Protein AF-A0A4R9PA52-F1 (afdb_monomer)

Sequence (93 aa):
ADWTIFYWAWWISWAPFVGSFIARISRGRSVREFVIGVVLAPTLLGFFWFSVFGGTAIWMQIFGQADLVQALGNGYETVLFTMFDSMPLPLLL

Radius of gyration: 18.1 Å; Cα contacts (8 Å, |Δi|>4): 36; chains: 1; bounding box: 43×25×42 Å

Structure (mmCIF, N/CA/C/O backbone):
data_AF-A0A4R9PA52-F1
#
_entry.id   AF-A0A4R9PA52-F1
#
loop_
_atom_site.group_PDB
_atom_site.id
_atom_site.type_symbol
_atom_site.label_atom_id
_atom_site.label_alt_id
_atom_site.label_comp_id
_atom_site.label_asym_id
_atom_site.label_entity_id
_atom_site.label_seq_id
_atom_site.pdbx_PDB_ins_code
_atom_site.Cartn_x
_atom_site.Cartn_y
_atom_site.Cartn_z
_atom_site.occupancy
_atom_site.B_iso_or_equiv
_atom_site.auth_seq_id
_atom_site.auth_comp_id
_atom_site.auth_asym_id
_atom_site.auth_atom_id
_atom_site.pdbx_PDB_model_num
ATOM 1 N N . ALA A 1 1 ? 17.652 1.239 8.684 1.00 60.94 1 ALA A N 1
ATOM 2 C CA . ALA A 1 1 ? 16.441 0.785 9.410 1.00 60.94 1 ALA A CA 1
ATOM 3 C C . ALA A 1 1 ? 15.216 1.513 8.849 1.00 60.94 1 ALA A C 1
ATOM 5 O O . ALA A 1 1 ? 14.329 1.930 9.589 1.00 60.94 1 ALA A O 1
ATOM 6 N N . ASP A 1 2 ? 15.181 1.676 7.524 1.00 87.00 2 ASP A N 1
ATOM 7 C CA . ASP A 1 2 ? 14.569 2.875 6.943 1.00 87.00 2 ASP A CA 1
ATOM 8 C C . ASP A 1 2 ? 13.094 2.654 6.628 1.00 87.00 2 ASP A C 1
ATOM 10 O O . ASP A 1 2 ? 12.297 3.561 6.795 1.00 87.00 2 ASP A O 1
ATOM 14 N N . TRP A 1 3 ? 12.705 1.426 6.287 1.00 93.00 3 TRP A N 1
ATOM 15 C CA . TRP A 1 3 ? 11.333 1.099 5.905 1.00 93.00 3 TRP A CA 1
ATOM 16 C C . TRP A 1 3 ? 10.385 1.003 7.100 1.00 93.00 3 TRP A C 1
ATOM 18 O O .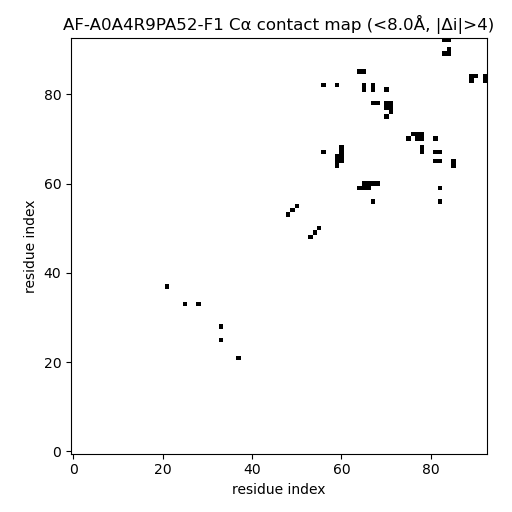 TRP A 1 3 ? 9.420 1.756 7.195 1.00 93.00 3 TRP A O 1
ATOM 28 N N . THR A 1 4 ? 10.649 0.091 8.038 1.00 95.75 4 THR A N 1
ATOM 29 C CA . THR A 1 4 ? 9.690 -0.225 9.107 1.00 95.75 4 THR A CA 1
ATOM 30 C C . THR A 1 4 ? 9.393 0.985 9.988 1.00 95.75 4 THR A C 1
ATOM 32 O O . THR A 1 4 ? 8.229 1.292 10.225 1.00 95.75 4 THR A O 1
ATOM 35 N N . ILE A 1 5 ? 10.427 1.701 10.445 1.00 95.56 5 ILE A N 1
ATOM 36 C CA . ILE A 1 5 ? 10.257 2.868 11.326 1.00 95.56 5 ILE A CA 1
ATOM 37 C C . ILE A 1 5 ? 9.552 4.009 10.584 1.00 95.56 5 ILE A C 1
ATOM 39 O O . ILE A 1 5 ? 8.654 4.629 11.153 1.00 95.56 5 ILE A O 1
ATOM 43 N N . PHE A 1 6 ? 9.902 4.249 9.316 1.00 95.06 6 PHE A N 1
ATOM 44 C CA . PHE A 1 6 ? 9.228 5.246 8.485 1.00 95.06 6 PHE A CA 1
ATOM 45 C C . PHE A 1 6 ? 7.733 4.952 8.352 1.00 95.06 6 PHE A C 1
ATOM 47 O O . PHE A 1 6 ? 6.918 5.828 8.631 1.00 95.06 6 PHE A O 1
ATOM 54 N N . TYR A 1 7 ? 7.359 3.716 8.003 1.00 95.62 7 TYR A N 1
ATOM 55 C CA . TYR A 1 7 ? 5.950 3.347 7.880 1.00 95.62 7 TYR A CA 1
ATOM 56 C C . TYR A 1 7 ? 5.208 3.467 9.212 1.00 95.62 7 TYR A C 1
ATOM 58 O O . TYR A 1 7 ? 4.101 3.996 9.232 1.00 95.62 7 TYR A O 1
ATOM 66 N N . TRP A 1 8 ? 5.805 3.056 10.335 1.00 96.06 8 TRP A N 1
ATOM 67 C CA . TRP A 1 8 ? 5.193 3.264 11.652 1.00 96.06 8 TRP A CA 1
ATOM 68 C C . TRP A 1 8 ? 4.926 4.744 11.939 1.00 96.06 8 TRP A C 1
ATOM 70 O O . TRP A 1 8 ? 3.806 5.101 12.304 1.00 96.06 8 TRP A O 1
ATOM 80 N N . ALA A 1 9 ? 5.925 5.609 11.740 1.00 96.50 9 ALA A N 1
ATOM 81 C CA . ALA A 1 9 ? 5.777 7.046 11.953 1.00 96.50 9 ALA A CA 1
ATOM 82 C C . ALA A 1 9 ? 4.715 7.655 11.022 1.00 96.50 9 ALA A C 1
ATOM 84 O O . ALA A 1 9 ? 3.861 8.427 11.468 1.00 96.50 9 ALA A O 1
ATOM 85 N N . TRP A 1 10 ? 4.722 7.259 9.747 1.00 96.50 10 TRP A N 1
ATOM 86 C CA . TRP A 1 10 ? 3.751 7.706 8.757 1.00 96.50 10 TRP A CA 1
ATOM 87 C C . TRP A 1 10 ? 2.322 7.315 9.154 1.00 96.50 10 TRP A C 1
ATOM 89 O O . TRP A 1 10 ? 1.465 8.194 9.275 1.00 96.50 10 TRP A O 1
ATOM 99 N N . TRP A 1 11 ? 2.061 6.040 9.454 1.00 95.69 11 TRP A N 1
ATOM 100 C CA . TRP A 1 11 ? 0.722 5.588 9.838 1.00 95.69 11 TRP A CA 1
ATOM 101 C C . TRP A 1 11 ? 0.218 6.252 11.121 1.00 95.69 11 TRP A C 1
ATOM 103 O O . TRP A 1 11 ? -0.946 6.649 11.183 1.00 95.69 11 TRP A O 1
ATOM 113 N N . ILE A 1 12 ? 1.088 6.445 12.118 1.00 96.69 12 ILE A N 1
ATOM 114 C CA . ILE A 1 12 ? 0.731 7.136 13.365 1.00 96.69 12 ILE A CA 1
ATOM 115 C C . ILE A 1 12 ? 0.345 8.594 13.088 1.00 96.69 12 ILE A C 1
ATOM 117 O O . ILE A 1 12 ? -0.671 9.057 13.604 1.00 96.69 12 ILE A O 1
ATOM 121 N N . SER A 1 13 ? 1.095 9.307 12.238 1.00 97.00 13 SER A N 1
ATOM 122 C CA . SER A 1 13 ? 0.769 10.697 11.879 1.00 97.00 13 SER A CA 1
ATOM 123 C C . SER A 1 13 ? -0.589 10.840 11.175 1.00 97.00 13 SER A C 1
ATOM 125 O O . SER A 1 13 ? -1.267 11.853 11.340 1.00 97.00 13 SER A O 1
ATOM 127 N N . TRP A 1 14 ? -1.022 9.814 10.436 1.00 96.62 14 TRP A N 1
ATOM 128 C CA . TRP A 1 14 ? -2.301 9.793 9.718 1.00 96.62 14 TRP A CA 1
ATOM 129 C C . TRP A 1 14 ? -3.473 9.259 10.550 1.00 96.62 14 TRP A C 1
ATOM 131 O O . TRP A 1 14 ? -4.634 9.498 10.202 1.00 96.62 14 TRP A O 1
ATOM 141 N N . ALA A 1 15 ? -3.198 8.570 11.660 1.00 95.56 15 ALA A N 1
ATOM 142 C CA . ALA A 1 15 ? -4.214 7.939 12.497 1.00 95.56 15 ALA A CA 1
ATOM 143 C C . ALA A 1 15 ? -5.352 8.887 12.944 1.00 95.56 15 ALA A C 1
ATOM 145 O O . ALA A 1 15 ? -6.508 8.459 12.880 1.00 95.56 15 ALA A O 1
ATOM 146 N N . PRO A 1 16 ? -5.115 10.166 13.322 1.00 95.06 16 PRO A N 1
ATOM 147 C CA . PRO A 1 16 ? -6.199 11.074 13.718 1.00 95.06 16 PRO A CA 1
ATOM 148 C C . PRO A 1 16 ? -7.193 11.366 12.585 1.00 95.06 16 PRO A C 1
ATOM 150 O O . PRO A 1 16 ? -8.409 11.412 12.804 1.00 95.06 16 PRO A O 1
ATOM 153 N N . PHE A 1 17 ? -6.680 11.532 11.363 1.00 95.69 17 PHE A N 1
ATOM 154 C CA . PHE A 1 17 ? -7.488 11.792 10.175 1.00 95.69 17 PHE A CA 1
ATOM 155 C C . PHE A 1 17 ? -8.278 10.544 9.763 1.00 95.69 17 PHE A C 1
ATOM 157 O O . PHE A 1 17 ? -9.507 10.590 9.664 1.00 95.69 17 PHE A O 1
ATOM 164 N N . VAL A 1 18 ? -7.585 9.413 9.597 1.00 96.31 18 VAL A N 1
ATOM 165 C CA . VAL A 1 18 ? -8.192 8.146 9.162 1.00 96.31 18 VAL A CA 1
ATOM 166 C C . VAL A 1 18 ? -9.212 7.651 10.189 1.00 96.31 18 VAL A C 1
ATOM 168 O O . VAL A 1 18 ? -10.329 7.287 9.822 1.00 96.31 18 VAL A O 1
ATOM 171 N N . GLY A 1 19 ? -8.884 7.710 11.482 1.00 94.31 19 GLY A N 1
ATOM 172 C CA . GLY A 1 19 ? -9.789 7.309 12.558 1.00 94.31 19 GLY A CA 1
ATOM 173 C C . GLY A 1 19 ? -11.087 8.119 12.566 1.00 94.31 19 GLY A C 1
ATOM 174 O O . GLY A 1 19 ? -12.174 7.543 12.634 1.00 94.31 19 GLY A O 1
ATOM 175 N N . SER A 1 20 ? -10.993 9.444 12.410 1.00 95.06 20 SER A N 1
ATOM 176 C CA . SER A 1 20 ? -12.169 10.324 12.342 1.00 95.06 20 SER A CA 1
ATOM 177 C C . SER A 1 20 ? -13.049 10.029 11.126 1.00 95.06 20 SER A C 1
ATOM 179 O O . SER A 1 20 ? -14.277 10.021 11.236 1.00 95.06 20 SER A O 1
ATOM 181 N N . PHE A 1 21 ? -12.439 9.773 9.966 1.00 95.50 21 PHE A N 1
ATOM 182 C CA . PHE A 1 21 ? -13.160 9.418 8.746 1.00 95.50 21 PHE A CA 1
ATOM 183 C C . PHE A 1 21 ? -13.925 8.098 8.904 1.00 95.50 21 PHE A C 1
ATOM 185 O O . PHE A 1 21 ? -15.143 8.065 8.716 1.00 95.50 21 PHE A O 1
ATOM 192 N N . ILE A 1 22 ? -13.233 7.033 9.320 1.00 95.25 22 ILE A N 1
ATOM 193 C CA . ILE A 1 22 ? -13.825 5.698 9.468 1.00 95.25 22 ILE A CA 1
ATOM 194 C C . ILE A 1 22 ? -14.938 5.710 10.527 1.00 95.25 22 ILE A C 1
ATOM 196 O O . ILE A 1 22 ? -15.992 5.106 10.316 1.00 95.25 22 ILE A O 1
ATOM 200 N N . ALA A 1 23 ? -14.755 6.430 11.638 1.00 94.75 23 ALA A N 1
ATOM 201 C CA . ALA A 1 23 ? -15.780 6.557 12.672 1.00 94.75 23 ALA A CA 1
ATOM 202 C C . ALA A 1 23 ? -17.080 7.177 12.129 1.00 94.75 23 ALA A C 1
ATOM 204 O O . ALA A 1 23 ? -18.168 6.674 12.412 1.00 94.75 23 ALA A O 1
ATOM 205 N N . ARG A 1 24 ? -16.982 8.227 11.300 1.00 95.25 24 ARG A N 1
ATOM 206 C CA . ARG A 1 24 ? -18.149 8.913 10.714 1.00 95.25 24 ARG A CA 1
ATOM 207 C C . ARG A 1 24 ? -18.950 8.015 9.773 1.00 95.25 24 ARG A C 1
ATOM 209 O O . ARG A 1 24 ? -20.177 8.027 9.832 1.00 95.25 24 ARG A O 1
ATOM 216 N N . ILE A 1 25 ? -18.276 7.221 8.942 1.00 95.56 25 ILE A N 1
ATOM 217 C CA . ILE A 1 25 ? -18.935 6.315 7.984 1.00 95.56 25 ILE A CA 1
ATOM 218 C C . ILE A 1 25 ? -19.421 5.000 8.620 1.00 95.56 25 ILE A C 1
ATOM 220 O O . ILE A 1 25 ? -20.131 4.233 7.976 1.00 95.56 25 ILE A O 1
ATOM 224 N N . SER A 1 26 ? -19.065 4.731 9.881 1.00 96.00 26 SER A N 1
ATOM 225 C CA . SER A 1 26 ? -19.387 3.478 10.584 1.00 96.00 26 SER A CA 1
ATOM 226 C C . SER A 1 26 ? -20.542 3.602 11.586 1.00 96.00 26 SER A C 1
ATOM 228 O O . SER A 1 26 ? -20.708 2.739 12.450 1.00 96.00 26 SER A O 1
ATOM 230 N N . ARG A 1 27 ? -21.357 4.663 11.499 1.00 93.75 27 ARG A N 1
ATOM 231 C CA . ARG A 1 27 ? -22.502 4.878 12.400 1.00 93.75 27 ARG A CA 1
ATOM 232 C C . ARG A 1 27 ? -23.483 3.699 12.333 1.00 93.75 27 ARG A C 1
ATOM 234 O O . ARG A 1 27 ? -23.919 3.315 11.255 1.00 93.75 27 ARG A O 1
ATOM 241 N N . GLY A 1 28 ? -23.857 3.163 13.497 1.00 94.31 28 GLY A N 1
ATOM 242 C CA . GLY A 1 28 ? -24.817 2.058 13.616 1.00 94.31 28 GLY A CA 1
ATOM 243 C C . GLY A 1 28 ? -24.214 0.652 13.514 1.00 94.31 28 GLY A C 1
ATOM 244 O O . GLY A 1 28 ? -24.961 -0.314 13.623 1.00 94.31 28 GLY A O 1
ATOM 245 N N . ARG A 1 29 ? -22.889 0.521 13.345 1.00 95.94 29 ARG A N 1
ATOM 246 C CA . ARG A 1 29 ? -22.188 -0.773 13.381 1.00 95.94 29 ARG A CA 1
ATOM 247 C C . ARG A 1 29 ? -21.830 -1.172 14.810 1.00 95.94 29 ARG A C 1
ATOM 249 O O . ARG A 1 29 ? -21.496 -0.320 15.634 1.00 95.94 29 ARG A O 1
ATOM 256 N N . SER A 1 30 ? -21.833 -2.470 15.092 1.00 97.31 30 SER A N 1
ATOM 257 C CA . SER A 1 30 ? -21.233 -3.005 16.314 1.00 97.31 30 SER A CA 1
ATOM 258 C C . SER A 1 30 ? -19.708 -2.845 16.287 1.00 97.31 30 SER A C 1
ATOM 260 O O . SER A 1 30 ? -19.082 -2.783 15.227 1.00 97.31 30 SER A O 1
ATOM 262 N N . VAL A 1 31 ? -19.080 -2.846 17.467 1.00 96.00 31 VAL A N 1
ATOM 263 C CA . VAL A 1 31 ? -17.611 -2.776 17.587 1.00 96.00 31 VAL A CA 1
ATOM 264 C C . VAL A 1 31 ? -16.937 -3.925 16.829 1.00 96.00 31 VAL A C 1
ATOM 266 O O . VAL A 1 31 ? -15.903 -3.728 16.198 1.00 96.00 31 VAL A O 1
ATOM 269 N N . ARG A 1 32 ? -17.542 -5.120 16.835 1.00 96.31 32 ARG A N 1
ATOM 270 C CA . ARG A 1 32 ? -17.010 -6.287 16.121 1.00 96.31 32 ARG A CA 1
ATOM 271 C C . ARG A 1 32 ? -17.007 -6.070 14.608 1.00 96.31 32 ARG A C 1
ATOM 273 O O . ARG A 1 32 ? -15.983 -6.296 13.972 1.00 96.31 32 ARG A O 1
ATOM 280 N N . GLU A 1 33 ? -18.123 -5.617 14.040 1.00 96.38 33 GLU A N 1
ATOM 281 C CA . GLU A 1 33 ? -18.228 -5.330 12.601 1.00 96.38 33 GLU A CA 1
ATOM 282 C C . GLU A 1 33 ? -17.290 -4.197 12.184 1.00 96.38 33 GLU A C 1
ATOM 284 O O . GLU A 1 33 ? -16.676 -4.265 11.121 1.00 96.38 33 GLU A O 1
ATOM 289 N N . PHE A 1 34 ? -17.146 -3.177 13.036 1.00 95.62 34 PHE A N 1
ATOM 290 C CA . PHE A 1 34 ? -16.195 -2.092 12.829 1.00 95.62 34 PHE A CA 1
ATOM 291 C C . PHE A 1 34 ? -14.760 -2.621 12.732 1.00 95.62 34 PHE A C 1
ATOM 293 O O . PHE A 1 34 ? -14.106 -2.399 11.717 1.00 95.62 34 PHE A O 1
ATOM 300 N N . VAL A 1 35 ? -14.285 -3.363 13.737 1.00 96.12 35 VAL A N 1
ATOM 301 C CA . VAL A 1 35 ? -12.901 -3.866 13.767 1.00 96.12 35 VAL A CA 1
ATOM 302 C C . VAL A 1 35 ? -12.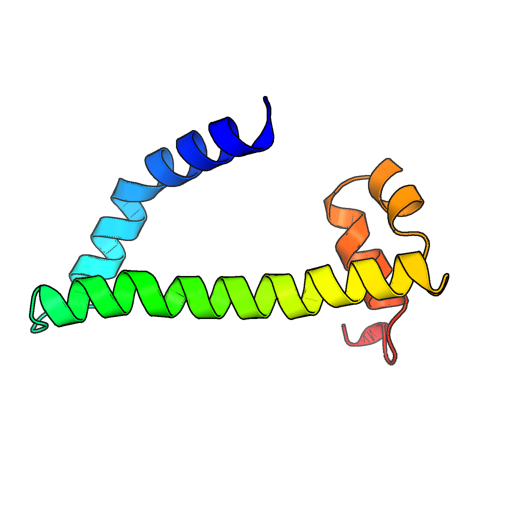625 -4.797 12.587 1.00 96.12 35 VAL A C 1
ATOM 304 O O . VAL A 1 35 ? -11.620 -4.634 11.901 1.00 96.12 35 VAL A O 1
ATOM 307 N N . ILE A 1 36 ? -13.533 -5.737 12.306 1.00 97.25 36 ILE A N 1
ATOM 308 C CA . ILE A 1 36 ? -13.373 -6.674 11.188 1.00 97.25 36 ILE A CA 1
ATOM 309 C C . ILE A 1 36 ? -13.324 -5.921 9.855 1.00 97.25 36 ILE A C 1
ATOM 311 O O . ILE A 1 36 ? -12.444 -6.188 9.041 1.00 97.25 36 ILE A O 1
ATOM 315 N N . GLY A 1 37 ? -14.225 -4.959 9.638 1.00 95.00 37 GLY A N 1
ATOM 316 C CA . GLY A 1 37 ? -14.261 -4.181 8.401 1.00 95.00 37 GLY A CA 1
ATOM 317 C C . GLY A 1 37 ? -13.012 -3.321 8.200 1.00 95.00 37 GLY A C 1
ATOM 318 O O . GLY A 1 37 ? -12.467 -3.286 7.101 1.00 95.00 37 GLY A O 1
ATOM 319 N N . VAL A 1 38 ? -12.537 -2.663 9.262 1.00 95.94 38 VAL A N 1
ATOM 320 C CA . VAL A 1 38 ? -11.359 -1.778 9.224 1.00 95.94 38 VAL A CA 1
ATOM 321 C C . VAL A 1 38 ? -10.060 -2.545 9.026 1.00 95.94 38 VAL A C 1
ATOM 323 O O . VAL A 1 38 ? -9.127 -1.993 8.460 1.00 95.94 38 VAL A O 1
ATOM 326 N N . VAL A 1 39 ? -9.986 -3.803 9.458 1.00 96.25 39 VAL A N 1
ATOM 327 C CA . VAL A 1 39 ? -8.808 -4.642 9.218 1.00 96.25 39 VAL A CA 1
ATOM 328 C C .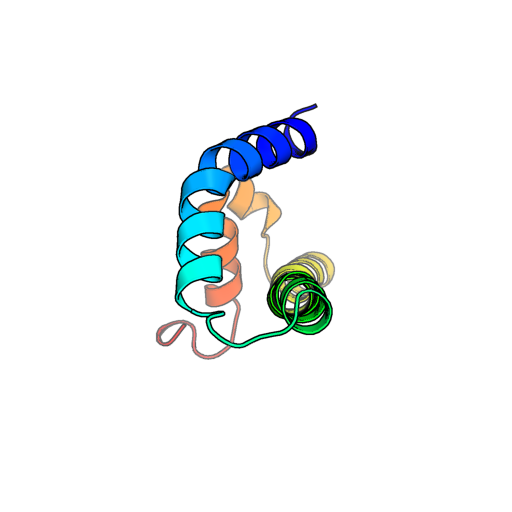 VAL A 1 39 ? -8.902 -5.314 7.851 1.00 96.25 39 VAL A C 1
ATOM 330 O O . VAL A 1 39 ? -8.035 -5.117 7.008 1.00 96.25 39 VAL A O 1
ATOM 333 N N . LEU A 1 40 ? -9.968 -6.075 7.586 1.00 97.38 40 LEU A N 1
ATOM 334 C CA . LEU A 1 40 ? -10.023 -6.931 6.400 1.00 97.38 40 LEU A CA 1
ATOM 335 C C . LEU A 1 40 ? -10.075 -6.147 5.090 1.00 97.3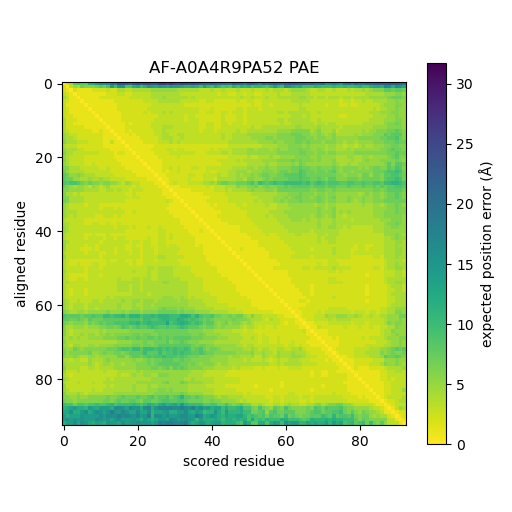8 40 LEU A C 1
ATOM 337 O O . LEU A 1 40 ? -9.378 -6.517 4.150 1.00 97.38 40 LEU A O 1
ATOM 341 N N . ALA A 1 41 ? -10.871 -5.078 5.004 1.00 95.88 41 ALA A N 1
ATOM 342 C CA . ALA A 1 41 ? -11.033 -4.351 3.746 1.00 95.88 41 ALA A CA 1
ATOM 343 C C . ALA A 1 41 ? -9.709 -3.752 3.222 1.00 95.88 41 ALA A C 1
ATOM 345 O O . ALA A 1 41 ? -9.339 -4.062 2.086 1.00 95.88 41 ALA A O 1
ATOM 346 N N . PRO A 1 42 ? -8.948 -2.954 4.002 1.00 95.50 42 PRO A N 1
ATOM 347 C CA . PRO A 1 42 ? -7.668 -2.433 3.528 1.00 95.50 42 PRO A CA 1
ATOM 348 C C . PRO A 1 42 ? -6.593 -3.516 3.410 1.00 95.50 42 PRO A C 1
ATOM 350 O O . PRO A 1 42 ? -5.757 -3.416 2.517 1.00 95.50 42 PRO A O 1
ATOM 353 N N . THR A 1 43 ? -6.611 -4.568 4.239 1.00 97.19 43 THR A N 1
ATOM 354 C CA . THR A 1 43 ? -5.666 -5.685 4.083 1.00 97.19 43 THR A CA 1
ATOM 355 C C . THR A 1 43 ? -5.869 -6.411 2.758 1.00 97.19 43 THR A C 1
ATOM 357 O O . THR A 1 43 ? -4.889 -6.675 2.071 1.00 97.19 43 THR A O 1
ATOM 360 N N . LEU A 1 44 ? -7.111 -6.702 2.365 1.00 98.12 44 LEU A N 1
ATOM 361 C CA . LEU A 1 44 ? -7.403 -7.353 1.084 1.00 98.12 44 LEU A CA 1
ATOM 362 C C . LEU A 1 44 ? -7.045 -6.457 -0.102 1.00 98.12 44 LEU A C 1
ATOM 364 O O . LEU A 1 44 ? -6.462 -6.937 -1.072 1.00 98.12 44 LEU A O 1
ATOM 368 N N . LEU A 1 45 ? -7.344 -5.159 -0.006 1.00 97.62 45 LEU A N 1
ATOM 369 C CA . LEU A 1 45 ? -6.954 -4.189 -1.026 1.00 97.62 45 LEU A CA 1
ATOM 370 C C . LEU A 1 45 ? -5.428 -4.123 -1.175 1.00 97.62 45 LEU A C 1
ATOM 372 O O . LEU A 1 45 ? -4.916 -4.213 -2.287 1.00 97.62 45 LEU A O 1
ATOM 376 N N . GLY A 1 46 ? -4.705 -4.006 -0.058 1.00 97.12 46 GLY A N 1
ATOM 377 C CA . GLY A 1 46 ? -3.244 -3.984 -0.043 1.00 97.12 46 GLY A CA 1
ATOM 378 C C . GLY A 1 46 ? -2.649 -5.286 -0.569 1.00 97.12 46 GLY A C 1
ATOM 379 O O . GLY A 1 46 ? -1.745 -5.249 -1.396 1.00 97.12 46 GLY A O 1
ATOM 380 N N . PHE A 1 47 ? -3.192 -6.433 -0.155 1.00 97.88 47 PHE A N 1
ATOM 381 C CA . PHE A 1 47 ? -2.791 -7.744 -0.659 1.00 97.88 47 PHE A CA 1
ATOM 382 C C . PHE A 1 47 ? -2.926 -7.808 -2.180 1.00 97.88 47 PHE A C 1
ATOM 384 O O . PHE A 1 47 ? -1.947 -8.091 -2.863 1.00 97.88 47 PHE A O 1
ATOM 391 N N . PHE A 1 48 ? -4.100 -7.469 -2.719 1.00 98.25 48 PHE A N 1
ATOM 392 C CA . PHE A 1 48 ? -4.323 -7.481 -4.162 1.00 98.25 48 PHE A CA 1
ATOM 393 C C . PHE A 1 48 ? -3.373 -6.523 -4.889 1.00 98.25 48 PHE A C 1
ATOM 395 O O . PHE A 1 48 ? -2.747 -6.912 -5.871 1.00 98.25 48 PHE A O 1
ATOM 402 N N . TRP A 1 49 ? -3.203 -5.302 -4.376 1.00 97.69 49 TRP A N 1
ATOM 403 C CA . TRP A 1 49 ? -2.296 -4.314 -4.954 1.00 97.69 49 TRP A CA 1
ATOM 404 C C . TRP A 1 49 ? -0.847 -4.820 -5.007 1.00 97.69 49 TRP A C 1
ATOM 406 O O . TRP A 1 49 ? -0.240 -4.873 -6.075 1.00 97.69 49 TRP A O 1
ATOM 416 N N . PHE A 1 50 ? -0.286 -5.258 -3.878 1.00 97.06 50 PHE A N 1
ATOM 417 C CA . PHE A 1 50 ? 1.096 -5.738 -3.836 1.00 97.06 50 PHE A CA 1
ATOM 418 C C . PHE A 1 50 ? 1.297 -7.026 -4.637 1.00 97.06 50 PHE A C 1
ATOM 420 O O . PHE A 1 50 ? 2.324 -7.170 -5.298 1.00 97.06 50 PHE A O 1
ATOM 427 N N . SER A 1 51 ? 0.331 -7.946 -4.624 1.00 97.75 51 SER A N 1
ATOM 428 C CA . SER A 1 51 ? 0.414 -9.179 -5.409 1.00 97.75 51 SER A CA 1
ATOM 429 C C . SER A 1 51 ? 0.365 -8.915 -6.910 1.00 97.75 51 SER A C 1
ATOM 431 O O . SER A 1 51 ? 1.149 -9.512 -7.642 1.00 97.75 51 SER A O 1
ATOM 433 N N . VAL A 1 52 ? -0.509 -8.019 -7.375 1.00 96.75 52 VAL A N 1
ATOM 434 C CA . VAL A 1 52 ? -0.628 -7.705 -8.804 1.00 96.75 52 VAL A CA 1
ATOM 435 C C . VAL A 1 52 ? 0.559 -6.873 -9.275 1.00 96.75 52 VAL A C 1
ATOM 437 O O . VAL A 1 52 ? 1.302 -7.325 -10.141 1.00 96.75 52 VAL A O 1
ATOM 440 N N . PHE A 1 53 ? 0.786 -5.689 -8.703 1.00 95.19 53 PHE A N 1
ATOM 441 C CA . PHE A 1 53 ? 1.826 -4.781 -9.197 1.00 95.19 53 PHE A CA 1
ATOM 442 C C . PHE A 1 53 ? 3.225 -5.265 -8.822 1.00 95.19 53 PHE A C 1
ATOM 444 O O . PHE A 1 53 ? 4.091 -5.384 -9.685 1.00 95.19 53 PHE A O 1
ATOM 451 N N . GLY A 1 54 ? 3.438 -5.617 -7.553 1.00 95.50 54 GLY A N 1
ATOM 452 C CA . GLY A 1 54 ? 4.726 -6.128 -7.085 1.00 95.50 54 GLY A CA 1
ATOM 453 C C . GLY A 1 54 ? 5.076 -7.474 -7.715 1.00 95.50 54 GLY A C 1
ATOM 454 O O . GLY A 1 54 ? 6.202 -7.663 -8.167 1.00 95.50 54 GLY A O 1
ATOM 455 N N . GLY A 1 55 ? 4.106 -8.388 -7.818 1.00 96.31 55 GLY A N 1
ATOM 456 C CA . GLY A 1 55 ? 4.307 -9.672 -8.493 1.00 96.31 55 GLY A CA 1
ATOM 457 C C . GLY A 1 55 ? 4.635 -9.513 -9.977 1.00 96.31 55 GLY A C 1
ATOM 458 O O . GLY A 1 55 ? 5.567 -10.152 -10.463 1.00 96.31 55 GLY A O 1
ATOM 459 N N . THR A 1 56 ? 3.932 -8.623 -10.685 1.00 95.69 56 THR A N 1
ATOM 460 C CA . THR A 1 56 ? 4.203 -8.363 -12.107 1.00 95.69 56 THR A CA 1
ATOM 461 C C . THR A 1 56 ? 5.567 -7.714 -12.316 1.00 95.69 56 THR A C 1
ATOM 463 O O . THR A 1 56 ? 6.319 -8.166 -13.173 1.00 95.69 56 THR A O 1
ATOM 466 N N . ALA A 1 57 ? 5.925 -6.715 -11.506 1.00 95.38 57 ALA A N 1
ATOM 467 C CA . ALA A 1 57 ? 7.237 -6.075 -11.558 1.00 95.38 57 ALA A CA 1
ATOM 468 C C . ALA A 1 57 ? 8.376 -7.088 -11.340 1.00 95.38 57 ALA A C 1
ATOM 470 O O . ALA A 1 57 ? 9.330 -7.144 -12.115 1.00 95.38 57 ALA A O 1
ATOM 471 N N . ILE A 1 58 ? 8.247 -7.949 -10.324 1.00 96.00 58 ILE A N 1
ATOM 472 C CA . ILE A 1 58 ? 9.211 -9.025 -10.057 1.00 96.00 58 ILE A CA 1
ATOM 473 C C . ILE A 1 58 ? 9.301 -9.982 -11.250 1.00 96.00 58 ILE A C 1
ATOM 475 O O . ILE A 1 58 ? 10.399 -10.327 -11.680 1.00 96.00 58 ILE A O 1
ATOM 479 N N . TRP A 1 59 ? 8.160 -10.399 -11.800 1.00 96.19 59 TRP A N 1
ATOM 480 C CA . TRP A 1 59 ? 8.118 -11.300 -12.948 1.00 96.19 59 TRP A CA 1
ATOM 481 C C . TRP A 1 59 ? 8.804 -10.677 -14.177 1.00 96.19 59 TRP A C 1
ATOM 483 O O . TRP A 1 59 ? 9.676 -11.307 -14.771 1.00 96.19 59 TRP A O 1
ATOM 493 N N . MET A 1 60 ? 8.510 -9.4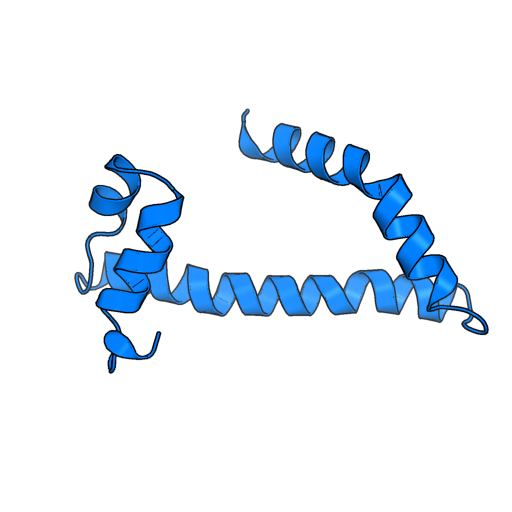15 -14.502 1.00 95.56 60 MET A N 1
ATOM 494 C CA . MET A 1 60 ? 9.129 -8.701 -15.626 1.00 95.56 60 MET A CA 1
ATOM 495 C C . MET A 1 60 ? 10.649 -8.579 -15.484 1.00 95.56 60 MET A C 1
ATOM 497 O O . MET A 1 60 ? 11.363 -8.800 -16.462 1.00 95.56 60 MET A O 1
ATOM 501 N N . GLN A 1 61 ? 11.144 -8.290 -14.276 1.00 95.50 61 GLN A N 1
ATOM 502 C CA . GLN A 1 61 ? 12.581 -8.231 -14.001 1.00 95.50 61 GLN A CA 1
ATOM 503 C C . GLN A 1 61 ? 13.246 -9.607 -14.155 1.00 95.50 61 GLN A C 1
ATOM 505 O O . GLN A 1 61 ? 14.310 -9.715 -14.760 1.00 95.50 61 GLN A O 1
ATOM 510 N N . ILE A 1 62 ? 12.638 -10.664 -13.604 1.00 96.69 62 ILE A N 1
ATOM 511 C CA . ILE A 1 62 ? 13.210 -12.022 -13.614 1.00 96.69 62 ILE A CA 1
ATOM 512 C C . ILE A 1 62 ? 13.286 -12.584 -15.035 1.00 96.69 62 ILE A C 1
ATOM 514 O O . ILE A 1 62 ? 14.280 -13.214 -15.392 1.00 96.69 62 ILE A O 1
ATOM 518 N N . PHE A 1 63 ? 12.249 -12.366 -15.844 1.00 95.81 63 PHE A N 1
ATOM 519 C CA . PHE A 1 63 ? 12.174 -12.881 -17.213 1.00 95.81 63 PHE A CA 1
ATOM 520 C C . PHE A 1 63 ? 12.747 -11.916 -18.264 1.00 95.81 63 PHE A C 1
ATOM 522 O O . PHE A 1 63 ? 12.692 -12.214 -19.455 1.00 95.81 63 PHE A O 1
ATOM 529 N N . GLY A 1 64 ? 13.329 -10.788 -17.841 1.00 91.12 64 GLY A N 1
ATOM 530 C CA . GLY A 1 64 ? 14.030 -9.849 -18.721 1.00 91.12 64 GLY A CA 1
ATOM 531 C C . GLY A 1 64 ? 13.121 -9.035 -19.646 1.00 91.12 64 GLY A C 1
ATOM 532 O O . GLY A 1 64 ? 13.584 -8.550 -20.673 1.00 91.12 64 GLY A O 1
ATOM 533 N N . GLN A 1 65 ? 11.837 -8.888 -19.306 1.00 91.94 65 GLN A N 1
ATOM 534 C CA . GLN A 1 65 ? 10.892 -8.070 -20.074 1.00 91.94 65 GLN A CA 1
ATOM 535 C C . GLN A 1 65 ? 11.095 -6.564 -19.838 1.00 91.94 65 GLN A C 1
ATOM 537 O O . GLN A 1 65 ? 10.839 -5.769 -20.738 1.00 91.94 65 GLN A O 1
ATOM 542 N N . ALA A 1 66 ? 11.567 -6.174 -18.651 1.00 92.12 66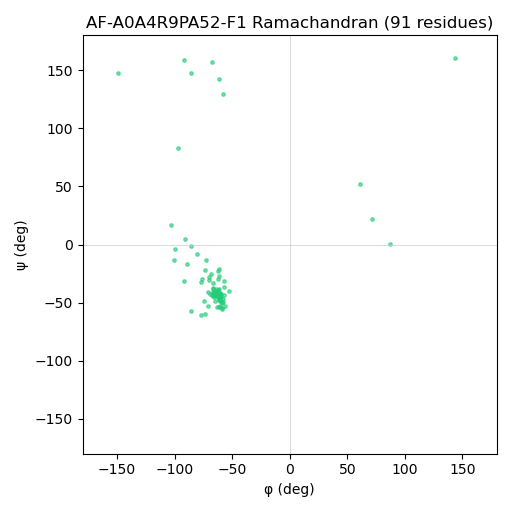 ALA A N 1
ATOM 543 C CA . ALA A 1 66 ? 11.921 -4.797 -18.311 1.00 92.12 66 ALA A CA 1
ATOM 544 C C . ALA A 1 66 ? 13.068 -4.771 -17.289 1.00 92.12 66 ALA A C 1
ATOM 546 O O . ALA A 1 66 ? 13.141 -5.649 -16.428 1.00 92.12 66 ALA A O 1
ATOM 547 N N . ASP A 1 67 ? 13.933 -3.752 -17.356 1.00 93.38 67 ASP A N 1
ATOM 548 C CA . ASP A 1 67 ? 14.967 -3.502 -16.341 1.00 93.38 67 ASP A CA 1
ATOM 549 C C . ASP A 1 67 ? 14.495 -2.440 -15.337 1.00 93.38 67 ASP A C 1
ATOM 551 O O . ASP A 1 67 ? 14.771 -1.242 -15.433 1.00 93.38 67 ASP A O 1
ATOM 555 N N . LEU A 1 68 ? 13.733 -2.905 -14.353 1.00 94.19 68 LEU A N 1
ATOM 556 C CA . LEU A 1 68 ? 13.170 -2.083 -13.288 1.00 94.19 68 LEU A CA 1
ATOM 557 C C . LEU A 1 68 ? 14.226 -1.655 -12.261 1.00 94.19 68 LEU A C 1
ATOM 559 O O . LEU A 1 68 ? 14.041 -0.649 -11.577 1.00 94.19 68 LEU A O 1
ATOM 563 N N . VAL A 1 69 ? 15.344 -2.381 -12.160 1.00 93.62 69 VAL A N 1
ATOM 564 C CA . VAL A 1 69 ? 16.475 -1.992 -11.301 1.00 93.62 69 VAL A CA 1
ATOM 565 C C . VAL A 1 69 ? 17.190 -0.782 -11.890 1.00 93.62 69 VAL A C 1
ATOM 567 O O . VAL A 1 69 ? 17.531 0.145 -11.156 1.00 93.62 69 VAL A O 1
ATOM 570 N N . GLN A 1 70 ? 17.371 -0.748 -13.212 1.00 93.69 70 GLN A N 1
ATOM 571 C CA . GLN A 1 70 ? 17.877 0.446 -13.880 1.00 93.69 70 GLN A CA 1
ATOM 572 C C . GLN A 1 70 ? 16.914 1.627 -13.713 1.00 93.69 70 GLN A C 1
ATOM 574 O O . GLN A 1 70 ? 17.361 2.728 -13.388 1.00 93.69 70 GLN A O 1
ATOM 579 N N . ALA A 1 71 ? 15.603 1.405 -13.875 1.00 93.31 71 ALA A N 1
ATOM 580 C CA . ALA A 1 71 ? 14.598 2.446 -13.661 1.00 93.31 71 ALA A CA 1
ATOM 581 C C . ALA A 1 71 ? 14.671 3.032 -12.243 1.00 93.31 71 ALA A C 1
ATOM 583 O O . ALA A 1 71 ? 14.670 4.255 -12.095 1.00 93.31 71 ALA A O 1
ATOM 584 N N . LEU A 1 72 ? 14.834 2.176 -11.225 1.00 93.12 72 LEU A N 1
ATOM 585 C CA . LEU A 1 72 ? 14.982 2.573 -9.822 1.00 93.12 72 LEU A CA 1
ATOM 586 C C . LEU A 1 72 ? 16.163 3.530 -9.590 1.00 93.12 72 LEU A C 1
ATOM 588 O O . LEU A 1 72 ? 16.089 4.403 -8.725 1.00 93.12 72 LEU A O 1
ATOM 592 N N . GLY A 1 73 ? 17.236 3.413 -10.381 1.00 93.06 73 GLY A N 1
ATOM 593 C CA . GLY A 1 73 ? 18.375 4.335 -10.338 1.00 93.06 73 GLY A CA 1
ATOM 594 C C . GLY A 1 73 ? 18.011 5.789 -10.668 1.00 93.06 73 GLY A C 1
ATOM 595 O O . GLY A 1 73 ? 18.729 6.700 -10.261 1.00 93.06 73 GLY A O 1
ATOM 596 N N . ASN A 1 74 ? 16.883 6.006 -11.351 1.00 92.88 74 ASN A N 1
ATOM 597 C CA . ASN A 1 74 ? 16.361 7.323 -11.714 1.00 92.88 74 ASN A CA 1
ATOM 598 C C . ASN A 1 74 ? 15.247 7.826 -10.774 1.00 92.88 74 ASN A C 1
ATOM 600 O O . ASN A 1 74 ? 14.783 8.947 -10.958 1.00 92.88 74 ASN A O 1
ATOM 604 N N . GLY A 1 75 ? 14.809 7.024 -9.795 1.00 92.62 75 GLY A N 1
ATOM 605 C CA . GLY A 1 75 ? 13.716 7.357 -8.873 1.00 92.62 75 GLY A CA 1
ATOM 606 C C . GLY A 1 75 ? 12.852 6.143 -8.518 1.00 92.62 75 GLY A C 1
ATOM 607 O O . GLY A 1 75 ? 12.849 5.141 -9.222 1.00 92.62 75 GLY A O 1
ATOM 608 N N . TYR A 1 76 ? 12.093 6.209 -7.423 1.00 89.88 76 TYR A N 1
ATOM 609 C CA . TYR A 1 76 ? 11.160 5.123 -7.069 1.00 89.88 76 TYR A CA 1
ATOM 610 C C . TYR A 1 76 ? 9.895 5.165 -7.934 1.00 89.88 76 TYR A C 1
ATOM 612 O O . TYR A 1 76 ? 9.294 4.140 -8.244 1.00 89.88 76 TYR A O 1
ATOM 620 N N . GLU A 1 77 ? 9.493 6.366 -8.329 1.00 90.06 77 GLU A N 1
ATOM 621 C CA . GLU A 1 77 ? 8.327 6.664 -9.144 1.00 90.06 77 GLU A CA 1
ATOM 622 C C . GLU A 1 77 ? 8.453 6.135 -10.578 1.00 90.06 77 GLU A C 1
ATOM 624 O O . GLU A 1 77 ? 7.463 5.685 -11.151 1.00 90.06 77 GLU A O 1
ATOM 629 N N . THR A 1 78 ? 9.665 6.113 -11.140 1.00 93.19 78 THR A N 1
ATOM 630 C CA . THR A 1 78 ? 9.941 5.6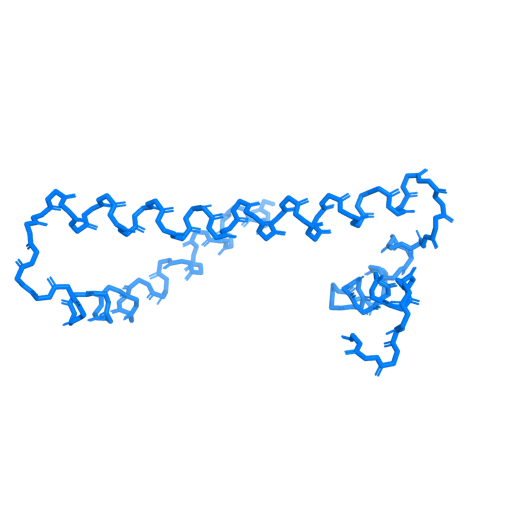76 -12.521 1.00 93.19 78 THR A CA 1
ATOM 631 C C . THR A 1 78 ? 9.711 4.179 -12.720 1.00 93.19 78 THR A C 1
ATOM 633 O O . THR A 1 78 ? 9.401 3.748 -13.830 1.00 93.19 78 THR A O 1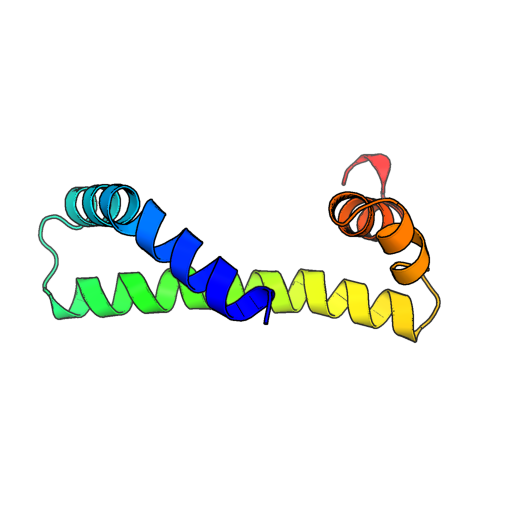
ATOM 636 N N . VAL A 1 79 ? 9.821 3.381 -11.653 1.00 94.62 79 VAL A N 1
ATOM 637 C CA . VAL A 1 79 ? 9.641 1.923 -11.683 1.00 94.62 79 VAL A CA 1
ATOM 638 C C . VAL A 1 79 ? 8.231 1.554 -12.138 1.00 94.62 79 VAL A C 1
ATOM 640 O O . VAL A 1 79 ? 8.066 0.655 -12.960 1.00 94.62 79 VAL A O 1
ATOM 643 N N . LEU A 1 80 ? 7.215 2.267 -11.642 1.00 93.00 80 LEU A N 1
ATOM 644 C CA . LEU A 1 80 ? 5.823 1.991 -11.990 1.00 93.00 80 LEU A CA 1
ATOM 645 C C . LEU A 1 80 ? 5.526 2.353 -13.452 1.00 93.00 80 LEU A C 1
ATOM 647 O O . LEU A 1 80 ? 4.892 1.573 -14.155 1.00 93.00 80 LEU A O 1
ATOM 651 N N . PHE A 1 81 ? 6.032 3.494 -13.926 1.00 91.69 81 PHE A N 1
ATOM 652 C CA . PHE A 1 81 ? 5.864 3.902 -15.324 1.00 91.69 81 PHE A CA 1
ATOM 653 C C . PHE A 1 81 ? 6.590 2.956 -16.282 1.00 91.69 81 PHE A C 1
ATOM 655 O O . PHE A 1 81 ? 5.999 2.493 -17.248 1.00 91.69 81 PHE A O 1
ATOM 662 N N . THR A 1 82 ? 7.824 2.563 -15.954 1.00 93.31 82 THR A N 1
ATOM 663 C CA . THR A 1 82 ? 8.591 1.598 -16.762 1.00 93.31 82 THR A CA 1
ATOM 664 C C . THR A 1 82 ? 7.886 0.239 -16.830 1.00 93.31 82 THR A C 1
ATOM 666 O O . THR A 1 82 ? 7.864 -0.407 -17.877 1.00 93.31 82 THR A O 1
ATOM 669 N N . MET A 1 83 ? 7.270 -0.197 -15.724 1.00 93.75 83 MET A N 1
ATOM 670 C CA . MET A 1 83 ? 6.434 -1.397 -15.710 1.00 93.75 83 MET A CA 1
ATOM 671 C C . MET A 1 83 ? 5.258 -1.255 -16.691 1.00 93.75 83 MET A C 1
ATOM 673 O O . MET A 1 83 ? 5.046 -2.167 -17.489 1.00 93.75 83 MET A O 1
ATOM 677 N N . PHE A 1 84 ? 4.520 -0.140 -16.673 1.00 93.12 84 PHE A N 1
ATOM 678 C CA . PHE A 1 84 ? 3.391 0.081 -17.588 1.00 93.12 84 PHE A CA 1
ATOM 679 C C . PHE A 1 84 ? 3.810 0.209 -19.054 1.00 93.12 84 PHE A C 1
ATOM 681 O O . PHE A 1 84 ? 3.168 -0.393 -19.912 1.00 93.12 84 PHE A O 1
ATOM 688 N N . ASP A 1 85 ? 4.930 0.867 -19.347 1.00 91.94 85 ASP A N 1
ATOM 689 C CA . ASP A 1 85 ? 5.471 0.969 -20.708 1.00 91.94 85 ASP A CA 1
ATOM 690 C C . ASP A 1 85 ? 5.829 -0.403 -21.305 1.00 91.94 85 ASP A C 1
ATOM 692 O O . ASP A 1 85 ? 5.789 -0.600 -22.521 1.00 91.94 85 ASP A O 1
ATOM 696 N N . SER A 1 86 ? 6.148 -1.379 -20.449 1.00 90.56 86 SER A N 1
ATOM 697 C CA . SER A 1 86 ? 6.448 -2.758 -20.853 1.00 90.56 86 SER A CA 1
ATOM 698 C C . SER A 1 86 ? 5.210 -3.662 -20.993 1.00 90.56 86 SER A C 1
ATOM 700 O O . SER A 1 86 ? 5.340 -4.843 -21.339 1.00 90.56 86 SER A O 1
ATOM 702 N N . MET A 1 87 ? 4.009 -3.135 -20.726 1.00 91.12 87 MET A N 1
ATOM 703 C CA . MET A 1 87 ? 2.728 -3.826 -20.898 1.00 91.12 87 MET A CA 1
ATOM 704 C C . MET A 1 87 ? 2.120 -3.585 -22.287 1.00 91.12 87 MET A C 1
ATOM 706 O O . MET A 1 87 ? 2.449 -2.610 -22.962 1.00 91.12 87 MET A O 1
ATOM 710 N N . PRO A 1 88 ? 1.203 -4.456 -22.751 1.00 88.12 88 PRO A N 1
ATOM 711 C CA . PRO A 1 88 ? 0.432 -4.171 -23.956 1.00 88.12 88 PRO A CA 1
ATOM 712 C C . PRO A 1 88 ? -0.425 -2.908 -23.777 1.00 88.12 88 PRO A C 1
ATOM 714 O O . PRO A 1 88 ? -1.031 -2.713 -22.728 1.00 88.12 88 PRO A O 1
ATOM 717 N N . LEU A 1 89 ? -0.542 -2.109 -24.845 1.00 87.38 89 LEU A N 1
ATOM 718 C CA . LEU A 1 89 ? -1.285 -0.836 -24.885 1.00 87.38 89 LEU A CA 1
ATOM 719 C C . LEU A 1 89 ? -0.761 0.248 -23.914 1.00 87.38 89 LEU A C 1
ATOM 721 O O . LEU A 1 89 ? -1.561 0.864 -23.210 1.00 87.38 89 LEU A O 1
ATOM 725 N N . PRO A 1 90 ? 0.547 0.561 -23.925 1.00 82.50 90 PRO A N 1
ATOM 726 C CA . PRO A 1 90 ? 1.155 1.477 -22.957 1.00 82.50 90 PRO A CA 1
ATOM 727 C C . PRO A 1 90 ? 0.602 2.910 -23.028 1.00 82.50 90 PRO A C 1
ATOM 729 O O . PRO A 1 90 ? 0.619 3.622 -22.045 1.00 82.50 90 PRO A O 1
ATOM 732 N N . LEU A 1 91 ? 0.033 3.340 -24.162 1.00 81.00 91 LEU A N 1
ATOM 733 C CA . LEU A 1 91 ? -0.570 4.678 -24.294 1.00 81.00 91 LEU A CA 1
ATOM 734 C C . LEU A 1 91 ? -1.905 4.849 -23.542 1.00 81.00 91 LEU A C 1
ATOM 736 O O . LEU A 1 91 ? -2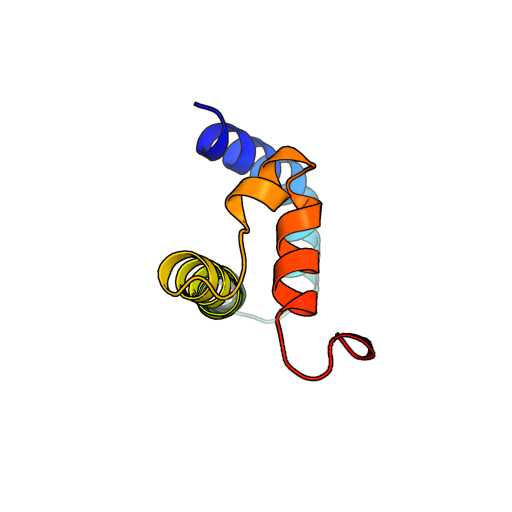.406 5.969 -23.451 1.00 81.00 91 LEU A O 1
ATOM 740 N N . LEU A 1 92 ? -2.525 3.755 -23.087 1.00 78.25 92 LEU A N 1
ATOM 741 C CA . LEU A 1 92 ? -3.777 3.776 -22.320 1.00 78.25 92 LEU A CA 1
ATOM 742 C C . LEU A 1 92 ? -3.558 3.597 -20.810 1.00 78.25 92 LEU A C 1
ATOM 744 O O . LEU A 1 92 ? -4.511 3.790 -20.051 1.00 78.25 92 LEU A O 1
ATOM 748 N N . LEU A 1 93 ? -2.357 3.178 -20.407 1.00 65.44 93 LEU A N 1
ATOM 749 C CA . LEU A 1 93 ? -1.967 2.828 -19.039 1.00 65.44 93 LEU A CA 1
ATOM 750 C C . LEU A 1 93 ? -1.045 3.906 -18.459 1.00 65.44 93 LEU A C 1
ATOM 752 O O . LEU A 1 93 ? -1.131 4.117 -17.229 1.00 65.44 93 LEU A O 1
#

Secondary structure (DSSP, 8-state):
-HHHHHHHHHHHHHHHHHHHHHHHHTTT--HHHHHHHHHHHHHHHHHHHIIIIIHHHHHHHHTTS--HHHHHTT-SHHHHHHHHHTSSSGGG-

Solvent-accessible surface area (backbone atoms only — not comparable to full-atom values): 5387 Å² total; per-residue (Å²): 122,68,61,67,56,47,52,52,54,52,53,59,73,44,41,69,62,54,50,54,53,54,55,68,78,45,73,92,58,54,72,66,60,47,55,51,50,67,50,52,54,58,49,52,51,50,49,52,49,47,52,52,55,51,45,48,50,50,49,32,46,74,74,66,68,40,69,48,70,65,33,42,77,77,33,78,72,43,30,60,54,52,52,40,62,65,39,89,66,40,94,82,103

pLDDT: mean 93.66, std 5.66, range [60.94, 98.25]

Mean predicted aligned error: 4.21 Å

Foldseek 3Di:
DDPPVVVVVVCVVCCVVVVVVLVVVQPPDDPVCSVCCVPPVVVVVVVVVCCVQVVLLVVCCVVVLFPLVVLVVVPPVSSSLRSLVSDPPSVVD